Protein AF-A0A151EU56-F1 (afdb_monomer_lite)

Structure (mmCIF, N/CA/C/O backbone):
data_AF-A0A151EU56-F1
#
_entry.id   AF-A0A151EU56-F1
#
loop_
_atom_site.group_PDB
_atom_site.id
_atom_site.type_symbol
_atom_site.label_atom_id
_atom_site.label_alt_id
_atom_site.label_comp_id
_atom_site.label_asym_id
_atom_site.label_entity_id
_atom_site.label_seq_id
_atom_site.pdbx_PDB_ins_code
_atom_site.Cartn_x
_atom_site.Cartn_y
_atom_site.Cartn_z
_atom_site.occupancy
_atom_site.B_iso_or_equiv
_atom_site.auth_seq_id
_atom_site.auth_comp_id
_atom_site.auth_asym_id
_atom_site.auth_atom_id
_atom_site.pdbx_PDB_model_num
ATOM 1 N N . MET A 1 1 ? 9.525 8.734 6.784 1.00 58.78 1 MET A N 1
ATOM 2 C CA . MET A 1 1 ? 9.570 7.588 5.830 1.00 58.78 1 MET A CA 1
ATOM 3 C C . MET A 1 1 ? 9.901 8.098 4.427 1.00 58.78 1 MET A C 1
ATOM 5 O O . MET A 1 1 ? 8.997 8.207 3.594 1.00 58.78 1 MET A O 1
ATOM 9 N N . GLY A 1 2 ? 11.175 8.424 4.173 1.00 57.31 2 GLY A N 1
ATOM 10 C CA . GLY A 1 2 ? 11.654 8.822 2.846 1.00 57.31 2 GLY A CA 1
ATOM 11 C C . GLY A 1 2 ? 11.316 7.739 1.822 1.00 57.31 2 GLY A C 1
ATOM 12 O O . GLY A 1 2 ? 11.733 6.583 1.943 1.00 57.31 2 GLY A O 1
ATOM 13 N N . LYS A 1 3 ? 10.449 8.058 0.859 1.00 70.31 3 LYS A N 1
ATOM 14 C CA . LYS A 1 3 ? 10.056 7.094 -0.172 1.00 70.31 3 LYS A CA 1
ATOM 15 C C . LYS A 1 3 ? 11.175 7.055 -1.209 1.00 70.31 3 LYS A C 1
ATOM 17 O O . LYS A 1 3 ? 11.401 8.048 -1.880 1.00 70.31 3 LYS A O 1
ATOM 22 N N . LYS A 1 4 ? 11.817 5.898 -1.395 1.00 76.12 4 LYS A N 1
ATOM 23 C CA . LYS A 1 4 ? 12.736 5.692 -2.525 1.00 76.12 4 LYS A CA 1
ATOM 24 C C . LYS A 1 4 ? 11.944 5.772 -3.852 1.00 76.12 4 LYS A C 1
ATOM 26 O O . LYS A 1 4 ? 11.011 4.971 -4.002 1.00 76.12 4 LYS A O 1
ATOM 31 N N . PRO A 1 5 ? 12.303 6.650 -4.812 1.00 73.00 5 PRO A N 1
ATOM 32 C CA . PRO A 1 5 ? 11.585 6.835 -6.087 1.00 73.00 5 PRO A CA 1
ATOM 33 C C . PRO A 1 5 ? 11.423 5.540 -6.898 1.00 73.00 5 PRO A C 1
ATOM 35 O O . PRO A 1 5 ? 10.406 5.313 -7.550 1.00 73.00 5 PRO A O 1
ATOM 38 N N . ARG A 1 6 ? 12.364 4.596 -6.746 1.00 75.50 6 ARG A N 1
ATOM 39 C CA . ARG A 1 6 ? 12.314 3.247 -7.344 1.00 75.50 6 ARG A CA 1
ATOM 40 C C . ARG A 1 6 ? 11.043 2.454 -6.999 1.00 75.50 6 ARG A C 1
ATOM 42 O O . ARG A 1 6 ? 10.687 1.532 -7.724 1.00 75.50 6 ARG A O 1
ATOM 49 N N . LYS A 1 7 ? 10.340 2.795 -5.913 1.00 67.31 7 LYS A N 1
ATOM 50 C CA . LYS A 1 7 ? 9.076 2.152 -5.509 1.00 67.31 7 LYS A CA 1
ATOM 51 C C . LYS A 1 7 ? 7.856 2.652 -6.293 1.00 67.31 7 LYS A C 1
ATOM 53 O O . LYS A 1 7 ? 6.779 2.085 -6.121 1.00 67.31 7 LYS A O 1
ATOM 58 N N . TRP A 1 8 ? 7.997 3.690 -7.120 1.00 71.75 8 TRP A N 1
ATOM 59 C CA . TRP A 1 8 ? 6.928 4.173 -8.003 1.00 71.75 8 TRP A CA 1
ATOM 60 C C . TRP A 1 8 ? 6.885 3.414 -9.331 1.00 71.75 8 TRP A C 1
ATOM 62 O O . TRP A 1 8 ? 5.811 3.284 -9.912 1.00 71.75 8 TRP A O 1
ATOM 72 N N . LYS A 1 9 ? 8.014 2.829 -9.760 1.00 77.88 9 LYS A N 1
ATOM 73 C CA . LYS A 1 9 ? 8.057 1.926 -10.916 1.00 77.88 9 LYS A CA 1
ATOM 74 C C . LYS A 1 9 ? 7.218 0.675 -10.618 1.00 77.88 9 LYS A C 1
ATOM 76 O O . LYS A 1 9 ? 7.480 -0.049 -9.658 1.00 77.88 9 LYS A O 1
ATOM 81 N N . LYS A 1 10 ? 6.193 0.439 -11.442 1.00 78.50 10 LYS A N 1
ATOM 82 C CA . LYS A 1 10 ? 5.163 -0.605 -11.264 1.00 78.50 10 LYS A CA 1
ATOM 83 C C . LYS A 1 10 ? 5.496 -1.914 -12.007 1.00 78.50 10 LYS A C 1
ATOM 85 O O . LYS A 1 10 ? 4.604 -2.710 -12.262 1.00 78.50 10 LYS A O 1
ATOM 90 N N . LYS A 1 11 ? 6.765 -2.156 -12.363 1.00 80.19 11 LYS A N 1
ATOM 91 C CA . LYS A 1 11 ? 7.187 -3.407 -13.021 1.00 80.19 11 LYS A CA 1
ATOM 92 C C . LYS A 1 11 ? 7.358 -4.513 -11.970 1.00 80.19 11 LYS A C 1
ATOM 94 O O . LYS A 1 11 ? 8.143 -4.348 -11.036 1.00 80.19 11 LYS A O 1
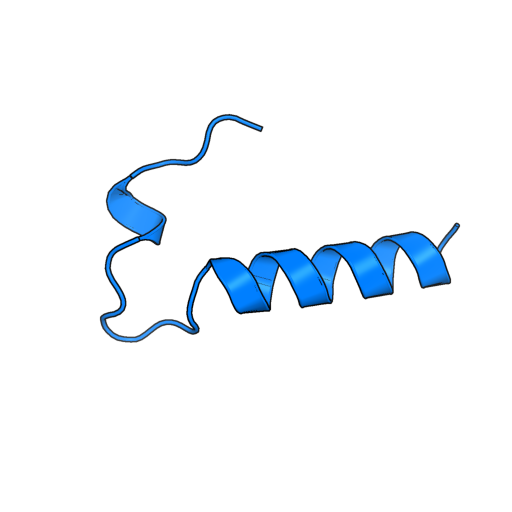ATOM 99 N N . GLY A 1 12 ? 6.582 -5.595 -12.088 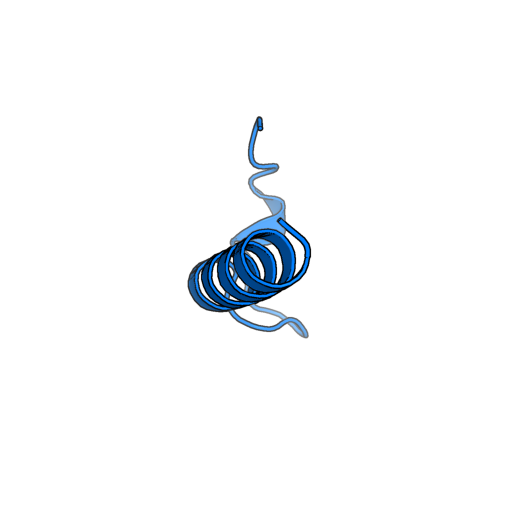1.00 86.19 12 GLY A N 1
ATOM 100 C CA . GLY A 1 12 ? 6.649 -6.779 -11.212 1.00 86.19 12 GLY A CA 1
ATOM 101 C C . GLY A 1 12 ? 6.269 -6.542 -9.744 1.00 86.19 12 GLY A C 1
ATOM 102 O O . GLY A 1 12 ? 6.654 -7.316 -8.872 1.00 86.19 12 GLY A O 1
ATOM 103 N N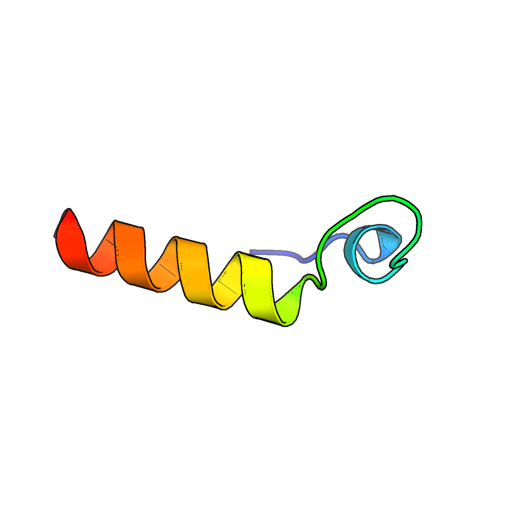 . ARG A 1 13 ? 5.586 -5.432 -9.416 1.00 85.06 13 ARG A N 1
ATOM 104 C CA . ARG A 1 13 ? 5.244 -5.074 -8.027 1.00 85.06 13 ARG A CA 1
ATOM 105 C C . ARG A 1 13 ? 3.879 -4.410 -7.934 1.00 85.06 13 ARG A C 1
ATOM 107 O O . ARG A 1 13 ? 3.526 -3.546 -8.733 1.00 85.06 13 ARG A O 1
ATOM 114 N N . MET A 1 14 ? 3.153 -4.733 -6.866 1.00 85.25 14 MET A N 1
ATOM 115 C CA . MET A 1 14 ? 1.900 -4.067 -6.512 1.00 85.25 14 MET A CA 1
ATOM 116 C C . MET 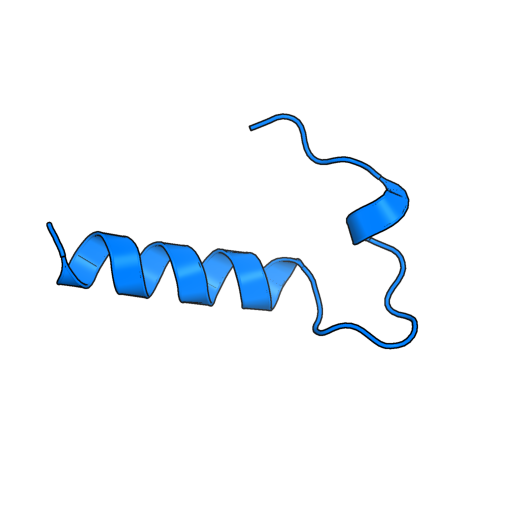A 1 14 ? 2.101 -2.556 -6.309 1.00 85.25 14 MET A C 1
ATOM 118 O O . MET A 1 14 ? 3.070 -2.115 -5.681 1.00 85.25 14 MET A O 1
ATOM 122 N N . ARG A 1 15 ? 1.132 -1.761 -6.789 1.00 89.38 15 ARG A N 1
ATOM 123 C CA . ARG A 1 15 ? 1.126 -0.291 -6.696 1.00 89.38 15 ARG A CA 1
ATOM 124 C C . ARG A 1 15 ? 1.432 0.167 -5.268 1.00 89.38 15 ARG A C 1
ATOM 126 O O . ARG A 1 15 ? 0.739 -0.197 -4.314 1.00 89.38 15 ARG A O 1
ATOM 133 N N . TRP A 1 16 ? 2.427 1.043 -5.130 1.00 85.69 16 TRP A N 1
ATOM 134 C CA . TRP A 1 16 ? 2.902 1.541 -3.835 1.00 85.69 16 TRP A CA 1
ATOM 135 C C . TRP A 1 16 ? 1.792 2.133 -2.951 1.00 85.69 16 TRP A C 1
ATOM 137 O O . TRP A 1 16 ? 1.778 1.885 -1.744 1.00 85.69 16 TRP A O 1
ATOM 147 N N . LYS A 1 17 ? 0.824 2.856 -3.541 1.00 88.12 17 LYS A N 1
ATOM 148 C CA . LYS A 1 17 ? -0.350 3.405 -2.827 1.00 88.12 17 LYS A CA 1
ATOM 149 C C . LYS A 1 17 ? -1.123 2.304 -2.087 1.00 88.12 17 LYS A C 1
ATOM 151 O O . LYS A 1 17 ? -1.419 2.456 -0.903 1.00 88.12 17 LYS A O 1
ATOM 156 N N . HIS A 1 18 ? -1.384 1.178 -2.750 1.00 91.62 18 HIS A N 1
ATOM 157 C CA . HIS A 1 18 ? -2.128 0.054 -2.177 1.00 91.62 18 HIS A CA 1
ATOM 158 C C . HIS A 1 18 ? -1.301 -0.685 -1.121 1.00 91.62 18 HIS A C 1
ATOM 160 O O . HIS A 1 18 ? -1.791 -0.913 -0.013 1.00 91.62 18 HIS A O 1
ATOM 166 N N . LYS A 1 19 ? -0.011 -0.939 -1.396 1.00 89.94 19 LYS A N 1
ATOM 167 C CA . LYS A 1 19 ? 0.917 -1.528 -0.413 1.00 89.94 19 LYS A CA 1
ATOM 168 C C . LYS A 1 19 ? 0.974 -0.696 0.876 1.00 89.94 19 LYS A C 1
ATOM 170 O O . LYS A 1 19 ? 0.907 -1.248 1.973 1.00 89.94 19 LYS A O 1
ATOM 175 N N . LYS A 1 20 ? 1.017 0.638 0.763 1.00 90.00 20 LYS A N 1
ATOM 176 C CA . LYS A 1 20 ? 1.011 1.551 1.918 1.00 90.00 20 LYS A CA 1
ATOM 177 C C . LYS A 1 20 ? -0.310 1.496 2.702 1.00 90.00 20 LYS A C 1
ATOM 179 O O . LYS A 1 20 ? -0.267 1.485 3.932 1.00 90.00 20 LYS A O 1
ATOM 184 N N . LYS A 1 21 ? -1.465 1.428 2.023 1.00 95.19 21 LYS A N 1
ATOM 185 C CA . LYS A 1 21 ? -2.790 1.305 2.670 1.00 95.19 21 LYS A CA 1
ATOM 186 C C . LYS A 1 21 ? -2.917 -0.014 3.446 1.00 95.19 21 LYS A C 1
ATOM 188 O O . LYS A 1 21 ? -3.337 0.011 4.600 1.00 95.19 21 LYS A O 1
ATOM 193 N N . ARG A 1 22 ? -2.472 -1.137 2.866 1.00 96.19 22 ARG A N 1
ATOM 194 C CA . ARG A 1 22 ? -2.478 -2.460 3.523 1.00 96.19 22 ARG A CA 1
ATOM 195 C C . ARG A 1 22 ? -1.623 -2.478 4.793 1.00 96.19 22 ARG A C 1
ATOM 197 O O . ARG A 1 22 ? -2.107 -2.890 5.841 1.00 96.19 22 ARG A O 1
ATOM 204 N N . MET A 1 23 ? -0.400 -1.946 4.733 1.00 95.00 23 MET A N 1
ATOM 205 C CA . MET A 1 23 ? 0.481 -1.869 5.909 1.00 95.00 23 MET A CA 1
ATOM 206 C C . MET A 1 23 ? -0.121 -1.033 7.046 1.00 95.00 23 MET A C 1
ATOM 208 O O . MET A 1 23 ? -0.007 -1.416 8.207 1.00 95.00 23 MET A O 1
ATOM 212 N N . ARG A 1 24 ? -0.786 0.090 6.730 1.00 96.06 24 ARG A N 1
ATOM 213 C CA . ARG A 1 24 ? -1.477 0.913 7.740 1.00 96.06 24 ARG A CA 1
ATOM 214 C C . ARG A 1 24 ? -2.602 0.145 8.437 1.00 96.06 24 ARG A C 1
ATOM 216 O O . ARG A 1 24 ? -2.695 0.223 9.654 1.00 96.06 24 ARG A O 1
ATOM 223 N N . ARG A 1 25 ? -3.406 -0.622 7.689 1.00 97.19 25 ARG A N 1
ATOM 224 C CA . ARG A 1 25 ? -4.468 -1.470 8.262 1.00 97.19 25 ARG A CA 1
ATOM 225 C C . ARG A 1 25 ? -3.904 -2.523 9.216 1.00 97.19 25 ARG A C 1
ATOM 227 O O . ARG A 1 25 ? -4.409 -2.651 10.320 1.00 97.19 25 ARG A O 1
ATOM 234 N N . MET A 1 26 ? -2.823 -3.210 8.835 1.00 96.62 26 MET A N 1
ATOM 235 C CA . MET A 1 26 ? -2.207 -4.212 9.717 1.00 96.62 26 MET A CA 1
ATOM 236 C C . MET A 1 26 ? -1.628 -3.594 10.992 1.00 96.62 26 MET A C 1
ATOM 238 O O . MET A 1 26 ? -1.807 -4.152 12.064 1.00 96.62 26 MET A O 1
ATOM 242 N N . LYS A 1 27 ? -0.980 -2.423 10.895 1.00 96.31 27 LYS A N 1
ATOM 243 C CA . LYS A 1 27 ? -0.495 -1.698 12.079 1.00 96.31 27 LYS A CA 1
ATOM 244 C C . LYS A 1 27 ? -1.635 -1.242 12.991 1.00 96.31 27 LYS A C 1
ATOM 246 O O . LYS A 1 27 ? -1.474 -1.328 14.193 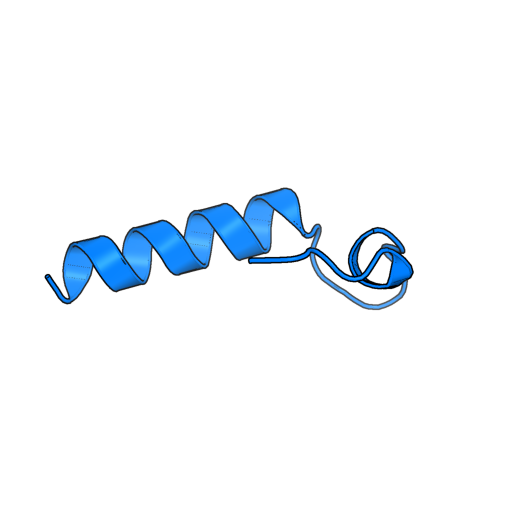1.00 96.31 27 LYS A O 1
ATOM 251 N N . LYS A 1 28 ? -2.768 -0.795 12.429 1.00 97.19 28 LYS A N 1
ATOM 252 C CA . LYS A 1 28 ? -3.960 -0.434 13.213 1.00 97.19 28 LYS A CA 1
ATOM 253 C C . LYS A 1 28 ? -4.594 -1.651 13.895 1.00 97.19 28 LYS A C 1
ATOM 255 O O . LYS A 1 28 ? -5.129 -1.483 14.966 1.00 97.19 28 LYS A O 1
ATOM 260 N N . LYS A 1 29 ? -4.534 -2.844 13.288 1.00 96.56 29 LYS A N 1
ATOM 261 C CA . LYS A 1 29 ? -5.032 -4.088 13.905 1.00 96.56 29 LYS A CA 1
ATOM 262 C C . LYS A 1 29 ? -4.136 -4.591 15.047 1.00 96.56 29 LYS A C 1
ATOM 264 O O . LYS A 1 29 ? -4.626 -5.256 15.941 1.00 96.56 29 LYS A O 1
ATOM 269 N N . LYS A 1 30 ? -2.824 -4.345 14.963 1.00 95.38 30 LYS A N 1
ATOM 270 C CA . LYS A 1 30 ? -1.844 -4.728 15.996 1.00 95.38 30 LYS A CA 1
ATOM 271 C C . LYS A 1 30 ? -1.687 -3.692 17.117 1.00 95.38 30 LYS A C 1
ATOM 273 O O . LYS A 1 30 ? -0.976 -3.976 18.070 1.00 95.38 30 LYS A O 1
ATOM 278 N N . ARG A 1 31 ? -2.236 -2.491 16.933 1.00 87.25 31 ARG A N 1
ATOM 279 C CA . ARG A 1 31 ? -2.326 -1.453 17.959 1.00 87.25 31 ARG A CA 1
ATOM 280 C C . ARG A 1 31 ? -3.637 -1.648 18.696 1.00 87.25 31 ARG A C 1
ATOM 282 O O . ARG A 1 31 ? -3.625 -1.405 19.912 1.00 87.25 31 ARG A O 1
#

Secondary structure (DSSP, 8-state):
----GGGT--TTS--HHHHHHHHHHHHHHH-

Radius of gyration: 11.0 Å; chains: 1; bounding box: 18×16×31 Å

Foldseek 3Di:
DDDDPVQCPPPPDDHPVVVVVVVVVVVVVVD

pLDDT: mean 84.74, std 11.31, range [57.31, 97.19]

Sequence (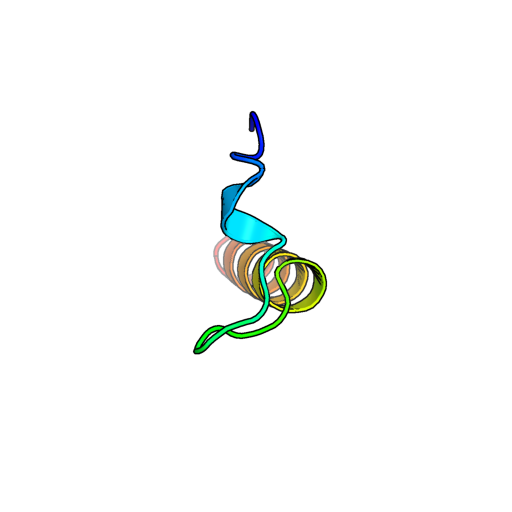31 aa):
MGKKPRKWKKKGRMRWKHKKKRMRRMKKKKR